Protein AF-A0A957M5L5-F1 (afdb_monomer)

pLDDT: mean 83.64, std 9.12, range [61.06, 97.56]

Mean predicted aligned error: 9.82 Å

Radius of gyration: 23.66 Å; Cα contacts (8 Å, |Δi|>4): 66; chains: 1; bounding box: 57×25×47 Å

Foldseek 3Di:
DQDDPVVVVVVDDDRGGRDDPPVPDADAPDPPDPRGCVVVVVVVVVVVVVCPLPVDPLNVLLVVLLVPVVVSVVVVHPNVVSVVVND

Secondary structure (DSSP, 8-state):
--S-HHHHHTT-----PPPPPGGGSPPBSSTTSS-BTHHHHHHHHHHHHHHHHHHSHHHHHHHHHHH-HHHHHHTT--HHHHHHHH-

Sequence (87 aa):
PMLDPDQIAAGTNIAQSEALPRSVWLLRLAPPTLLHAGVILALVLAVLVYILLWRTTIGYRIRTVGLNPSAARYAGMPVPFYIALSL

Structure (mmCIF, N/CA/C/O backbone):
data_AF-A0A957M5L5-F1
#
_entry.id   AF-A0A957M5L5-F1
#
loop_
_atom_site.group_PDB
_atom_site.id
_atom_site.type_symbol
_atom_site.label_atom_id
_atom_site.label_alt_id
_atom_site.label_comp_id
_atom_site.label_asym_id
_atom_site.label_entity_id
_atom_site.label_seq_id
_atom_site.pdbx_PDB_ins_code
_atom_site.Cartn_x
_atom_site.Cartn_y
_atom_site.Cartn_z
_atom_site.occupancy
_atom_site.B_iso_or_equiv
_atom_site.auth_seq_id
_atom_site.auth_comp_id
_atom_site.auth_asym_id
_atom_site.auth_atom_id
_atom_site.pdbx_PDB_model_num
ATOM 1 N N . PRO A 1 1 ? 26.704 -17.743 -20.659 1.00 61.06 1 PRO A N 1
ATOM 2 C CA . PRO A 1 1 ? 28.031 -17.287 -20.170 1.00 61.06 1 PRO A CA 1
ATOM 3 C C . PRO A 1 1 ? 27.827 -16.267 -19.050 1.00 61.06 1 PRO A C 1
ATOM 5 O O . PRO A 1 1 ? 27.007 -15.377 -19.228 1.00 61.06 1 PRO A O 1
ATOM 8 N N . MET A 1 2 ? 28.488 -16.431 -17.900 1.00 64.00 2 MET A N 1
ATOM 9 C CA . MET A 1 2 ? 28.285 -15.530 -16.751 1.00 64.00 2 MET A CA 1
ATOM 10 C C . MET A 1 2 ? 28.901 -14.142 -16.970 1.00 64.00 2 MET A C 1
ATOM 12 O O . MET A 1 2 ? 28.376 -13.159 -16.462 1.00 64.00 2 MET A O 1
ATOM 16 N N . LEU A 1 3 ? 29.986 -14.060 -17.747 1.00 63.72 3 LEU A N 1
ATOM 17 C CA . LEU A 1 3 ? 30.544 -12.790 -18.197 1.00 63.72 3 LEU A CA 1
ATOM 18 C C . LEU A 1 3 ? 29.861 -12.338 -19.488 1.00 63.72 3 LEU A C 1
ATOM 20 O O . LEU A 1 3 ? 29.742 -13.112 -20.442 1.00 63.72 3 LEU A O 1
ATOM 24 N N . ASP A 1 4 ? 29.447 -11.074 -19.499 1.00 72.62 4 ASP A N 1
ATOM 25 C CA . ASP A 1 4 ? 28.910 -10.409 -20.681 1.00 72.62 4 ASP A CA 1
ATOM 26 C C . ASP A 1 4 ? 30.027 -10.282 -21.738 1.00 72.62 4 ASP A C 1
ATOM 28 O O . ASP A 1 4 ? 31.109 -9.790 -21.394 1.00 72.62 4 ASP A O 1
ATOM 32 N N . PRO A 1 5 ? 29.829 -10.704 -23.004 1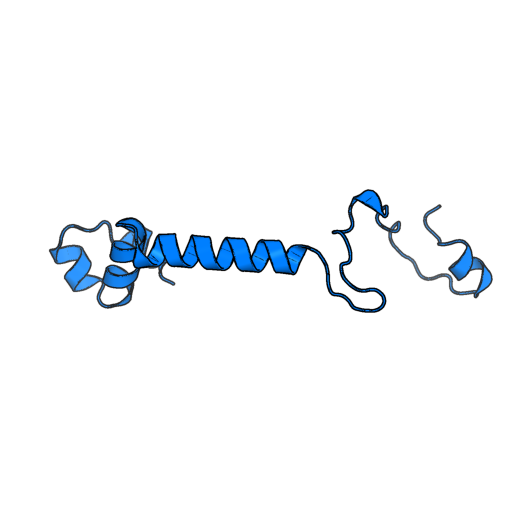.00 72.62 5 PRO A N 1
ATOM 33 C CA . PRO A 1 5 ? 30.880 -10.682 -24.030 1.00 72.62 5 PRO A CA 1
ATOM 34 C C . PRO A 1 5 ? 31.507 -9.294 -24.221 1.00 72.62 5 PRO A C 1
ATOM 36 O O . PRO A 1 5 ? 32.718 -9.176 -24.415 1.00 72.62 5 PRO A O 1
ATOM 39 N N . ASP A 1 6 ? 30.691 -8.250 -24.081 1.00 73.06 6 ASP A N 1
ATOM 40 C CA . ASP A 1 6 ? 31.101 -6.851 -24.203 1.00 73.06 6 ASP A CA 1
ATOM 41 C C . ASP A 1 6 ? 32.003 -6.403 -23.035 1.00 73.06 6 ASP A C 1
ATOM 43 O O . ASP A 1 6 ? 32.907 -5.588 -23.216 1.00 73.06 6 ASP A O 1
ATOM 47 N N . GLN A 1 7 ? 31.818 -6.971 -21.836 1.00 67.75 7 GLN A N 1
ATOM 48 C CA . GLN A 1 7 ? 32.644 -6.666 -20.659 1.00 67.75 7 GLN A CA 1
ATOM 49 C C . GLN A 1 7 ? 33.986 -7.409 -20.668 1.00 67.75 7 GLN A C 1
ATOM 51 O O . GLN A 1 7 ? 34.999 -6.858 -20.227 1.00 67.75 7 GLN A O 1
ATOM 56 N N . ILE A 1 8 ? 34.017 -8.624 -21.231 1.00 69.31 8 ILE A N 1
ATOM 57 C CA . ILE A 1 8 ? 35.261 -9.377 -21.470 1.00 69.31 8 ILE A CA 1
ATOM 58 C C . ILE A 1 8 ? 36.146 -8.606 -22.459 1.00 69.31 8 ILE A C 1
ATOM 60 O O . ILE A 1 8 ? 37.348 -8.466 -22.230 1.00 69.31 8 ILE A O 1
ATOM 64 N N . ALA A 1 9 ? 35.548 -8.042 -23.517 1.00 70.81 9 ALA A N 1
ATOM 65 C CA . ALA A 1 9 ? 36.242 -7.190 -24.484 1.00 70.81 9 ALA A CA 1
ATOM 66 C C . ALA A 1 9 ? 36.782 -5.884 -23.862 1.00 70.81 9 ALA A C 1
ATOM 68 O O . ALA A 1 9 ? 37.816 -5.379 -24.295 1.00 70.81 9 ALA A O 1
ATOM 69 N N . ALA A 1 10 ? 36.126 -5.369 -22.816 1.00 74.50 10 ALA A N 1
ATOM 70 C CA . ALA A 1 10 ? 36.553 -4.193 -22.053 1.00 74.50 10 ALA A CA 1
ATOM 71 C C . ALA A 1 10 ? 37.587 -4.499 -20.941 1.00 74.50 10 ALA A C 1
ATOM 73 O O . ALA A 1 10 ? 37.955 -3.601 -20.182 1.00 74.50 10 ALA A O 1
ATOM 74 N N . GLY A 1 11 ? 38.053 -5.749 -20.807 1.00 71.94 11 GLY A N 1
ATOM 75 C CA . GLY A 1 11 ? 39.111 -6.145 -19.864 1.00 71.94 11 GLY A CA 1
ATOM 76 C C . GLY A 1 11 ? 38.700 -6.171 -18.386 1.00 71.94 11 GLY A C 1
ATOM 77 O O . GLY A 1 11 ? 39.555 -6.330 -17.512 1.00 71.94 11 GLY A O 1
ATOM 78 N N . THR A 1 12 ? 37.408 -6.032 -18.084 1.00 71.31 12 THR A N 1
ATOM 79 C CA . THR A 1 12 ? 36.895 -5.986 -16.708 1.00 71.31 12 THR A CA 1
ATOM 80 C C . THR A 1 12 ? 36.421 -7.377 -16.288 1.00 71.31 12 THR A C 1
ATOM 82 O O . THR A 1 12 ? 35.426 -7.880 -16.793 1.00 71.31 12 THR A O 1
ATOM 85 N N . ASN A 1 13 ? 37.137 -8.011 -15.354 1.00 68.44 13 ASN A N 1
ATOM 86 C CA . ASN A 1 13 ? 36.836 -9.361 -14.855 1.00 68.44 13 ASN A CA 1
ATOM 87 C C . ASN A 1 13 ? 36.351 -9.319 -13.398 1.00 68.44 13 ASN A C 1
ATOM 89 O O . ASN A 1 13 ? 36.976 -9.886 -12.502 1.00 68.44 13 ASN A O 1
ATOM 93 N N . ILE A 1 14 ? 35.252 -8.606 -13.151 1.00 75.44 14 ILE A N 1
ATOM 94 C CA . ILE A 1 14 ? 34.583 -8.616 -11.844 1.00 75.44 14 ILE A CA 1
ATOM 95 C C . ILE A 1 14 ? 33.611 -9.798 -11.767 1.00 75.44 14 ILE A C 1
ATOM 97 O O . ILE A 1 14 ? 32.965 -10.150 -12.752 1.00 75.44 14 ILE A O 1
ATOM 101 N N . ALA A 1 15 ? 33.502 -10.428 -10.596 1.00 75.75 15 ALA A N 1
ATOM 102 C CA . ALA A 1 15 ? 32.520 -11.484 -10.376 1.00 75.75 15 ALA A CA 1
ATOM 103 C C . ALA A 1 15 ? 31.104 -10.882 -10.436 1.00 75.75 15 ALA A C 1
ATOM 105 O O . ALA A 1 15 ? 30.717 -10.119 -9.552 1.00 75.75 15 ALA A O 1
ATOM 106 N N . GLN A 1 16 ? 30.339 -11.213 -11.479 1.00 74.25 16 GLN A N 1
ATOM 107 C CA . GLN A 1 16 ? 28.965 -10.751 -11.680 1.00 74.25 16 GLN A CA 1
ATOM 108 C C . GLN A 1 16 ? 28.018 -11.954 -11.777 1.00 74.25 16 GLN A C 1
ATOM 110 O O . GLN A 1 16 ? 28.387 -13.007 -12.299 1.00 74.25 16 GLN A O 1
ATOM 115 N N . SER A 1 17 ? 26.7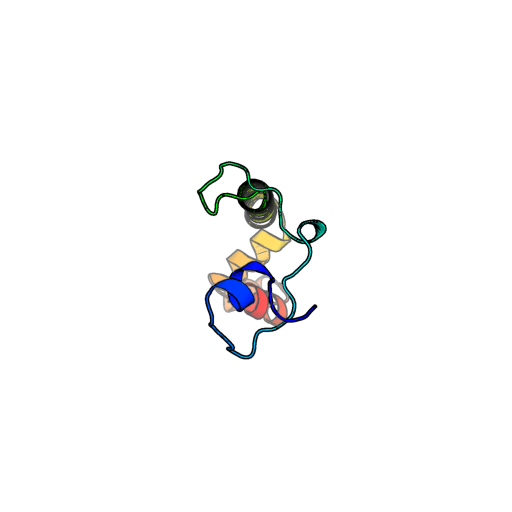91 -11.807 -11.271 1.00 76.00 17 SER A N 1
ATOM 116 C CA . SER A 1 17 ? 25.730 -12.782 -11.527 1.00 76.00 17 SER A CA 1
ATOM 117 C C . SER A 1 17 ? 25.279 -12.719 -12.987 1.00 76.00 17 SER A C 1
ATOM 119 O O . SER A 1 17 ? 25.377 -11.671 -13.630 1.00 76.00 17 SER A O 1
ATOM 121 N N . GLU A 1 18 ? 24.713 -13.818 -13.483 1.00 77.06 18 GLU A N 1
ATOM 122 C CA . GLU A 1 18 ? 24.118 -13.869 -14.819 1.00 77.06 18 GLU A CA 1
ATOM 123 C C . GLU A 1 18 ? 23.080 -12.751 -15.002 1.00 77.06 18 GLU A C 1
ATOM 125 O O . GLU A 1 18 ? 22.242 -12.502 -14.127 1.00 77.06 18 GLU A O 1
ATOM 130 N N . ALA A 1 19 ? 23.159 -12.047 -16.133 1.00 75.94 19 ALA A N 1
ATOM 131 C CA . ALA A 1 19 ? 22.201 -11.006 -16.461 1.00 75.94 19 ALA A CA 1
ATOM 132 C C . ALA A 1 19 ? 20.804 -11.617 -16.626 1.00 75.94 19 ALA A C 1
ATOM 134 O O . ALA A 1 19 ? 20.609 -12.585 -17.360 1.00 75.94 19 ALA A O 1
ATOM 135 N N . LEU A 1 20 ? 19.813 -11.020 -15.962 1.00 81.06 20 LEU A N 1
ATOM 136 C CA . LEU A 1 20 ? 18.430 -11.462 -16.081 1.00 81.06 20 LEU A CA 1
ATOM 137 C C . LEU A 1 20 ? 17.950 -11.338 -17.537 1.00 81.06 20 LEU A C 1
ATOM 139 O O . LEU A 1 20 ? 18.138 -10.277 -18.149 1.00 81.06 20 LEU A O 1
ATOM 143 N N . PRO A 1 21 ? 17.288 -12.372 -18.090 1.00 82.25 21 PRO A N 1
ATOM 144 C CA . PRO A 1 21 ? 16.852 -12.364 -19.479 1.00 82.25 21 PRO A CA 1
ATOM 145 C C . PRO A 1 21 ? 15.879 -11.211 -19.726 1.00 82.25 21 PRO A C 1
ATOM 147 O O . PRO A 1 21 ? 15.035 -10.910 -18.889 1.00 82.25 21 PRO A O 1
ATOM 150 N N . ARG A 1 22 ? 15.938 -10.574 -20.903 1.00 79.62 22 ARG A N 1
ATOM 151 C CA . ARG A 1 22 ? 15.088 -9.407 -21.231 1.00 79.62 22 ARG A CA 1
ATOM 152 C C . ARG A 1 22 ? 13.580 -9.658 -21.071 1.00 79.62 22 ARG A C 1
ATOM 154 O O . ARG A 1 22 ? 12.833 -8.703 -20.908 1.00 79.62 22 ARG A O 1
ATOM 161 N N . SER A 1 23 ? 13.147 -10.918 -21.073 1.00 80.00 23 SER A N 1
ATOM 162 C CA . SER A 1 23 ? 11.761 -11.335 -20.842 1.00 80.00 23 SER A CA 1
ATOM 163 C C . SER A 1 23 ? 11.249 -11.098 -19.418 1.00 80.00 23 SER A C 1
ATOM 165 O O . SER A 1 23 ? 10.044 -10.943 -19.251 1.00 80.00 23 SER A O 1
ATOM 167 N N . VAL A 1 24 ? 12.118 -11.061 -18.399 1.00 82.81 24 VAL A N 1
ATOM 168 C CA . VAL A 1 24 ? 11.692 -10.788 -17.010 1.00 82.81 24 VAL A CA 1
ATOM 169 C C . VAL A 1 24 ? 11.668 -9.299 -16.671 1.00 82.81 24 VAL A C 1
ATOM 171 O O . VAL A 1 24 ? 11.200 -8.909 -15.603 1.00 82.81 24 VAL A O 1
ATOM 174 N N . TRP A 1 25 ? 12.154 -8.446 -17.573 1.00 79.69 25 TRP A N 1
ATOM 175 C CA . TRP A 1 25 ? 12.114 -7.004 -17.379 1.00 79.69 25 TRP A CA 1
ATOM 176 C C . TRP A 1 25 ? 10.721 -6.483 -17.724 1.00 79.69 25 TRP A C 1
ATOM 178 O O . TRP A 1 25 ? 10.158 -6.805 -18.769 1.00 79.69 25 TRP A O 1
ATOM 188 N N . LEU A 1 26 ? 10.172 -5.629 -16.859 1.00 81.75 26 LEU A N 1
ATOM 189 C CA . LEU A 1 26 ? 8.927 -4.927 -17.160 1.00 81.75 26 LEU A CA 1
ATOM 190 C C . LEU A 1 26 ? 9.095 -4.061 -18.416 1.00 81.75 26 LEU A C 1
ATOM 192 O O . LEU A 1 26 ? 10.155 -3.472 -18.643 1.00 81.75 26 LEU A O 1
ATOM 196 N N . LEU A 1 27 ? 8.022 -3.952 -19.206 1.00 82.19 27 LEU A N 1
ATOM 197 C CA . LEU A 1 27 ? 8.018 -3.179 -20.447 1.00 82.19 27 LEU A CA 1
ATOM 198 C C . LEU A 1 27 ? 8.445 -1.731 -20.173 1.00 82.19 27 LEU A C 1
ATOM 200 O O . LEU A 1 27 ? 7.788 -1.022 -19.409 1.00 82.19 27 LEU A O 1
ATOM 204 N N . ARG A 1 28 ? 9.541 -1.291 -20.795 1.00 81.50 28 ARG A N 1
ATOM 205 C CA . ARG A 1 28 ? 9.994 0.103 -20.726 1.00 81.50 28 ARG A CA 1
ATOM 206 C C . ARG A 1 28 ? 9.104 0.967 -21.610 1.00 81.50 28 ARG A C 1
ATOM 208 O O . ARG A 1 28 ? 8.920 0.668 -22.784 1.00 81.50 28 ARG A O 1
ATOM 215 N N . LEU A 1 29 ? 8.563 2.029 -21.027 1.00 78.88 29 LEU A N 1
ATOM 216 C CA . LEU A 1 29 ? 7.631 2.946 -21.681 1.00 78.88 29 LEU A CA 1
ATOM 217 C C . LEU A 1 29 ? 8.363 4.049 -22.460 1.00 78.88 29 LEU A C 1
ATOM 219 O O . LEU A 1 29 ? 7.860 4.498 -23.483 1.00 78.88 29 LEU A O 1
ATOM 223 N N . ALA A 1 30 ? 9.545 4.478 -21.997 1.00 77.50 30 ALA A N 1
ATOM 224 C CA . ALA A 1 30 ? 10.320 5.541 -22.641 1.00 77.50 30 ALA A CA 1
ATOM 225 C C . ALA A 1 30 ? 11.844 5.324 -22.499 1.00 77.50 30 ALA A C 1
ATOM 227 O O . ALA A 1 30 ? 12.432 5.766 -21.511 1.00 77.50 30 ALA A O 1
ATOM 228 N N . PRO A 1 31 ? 12.524 4.661 -23.450 1.00 77.69 31 PRO A N 1
ATOM 229 C CA . PRO A 1 31 ? 13.993 4.607 -23.485 1.00 77.69 31 PRO A CA 1
ATOM 230 C C . PRO A 1 31 ? 14.579 6.012 -23.749 1.00 77.69 31 PRO A C 1
ATOM 232 O O . PRO A 1 31 ? 14.032 6.705 -24.605 1.00 77.69 31 PRO A O 1
ATOM 235 N N . PRO A 1 32 ? 15.650 6.478 -23.065 1.00 78.69 32 PRO A N 1
ATOM 236 C CA . PRO A 1 32 ? 16.577 5.787 -22.151 1.00 78.69 32 PRO A CA 1
ATOM 237 C C . PRO A 1 32 ? 16.175 5.824 -20.664 1.00 78.69 32 PRO A C 1
ATOM 239 O O . PRO A 1 32 ? 16.957 5.430 -19.798 1.00 78.69 32 PRO A O 1
ATOM 242 N N . THR A 1 33 ? 14.982 6.318 -20.334 1.00 82.81 33 THR A N 1
ATOM 243 C CA . THR A 1 33 ? 14.562 6.476 -18.938 1.00 82.81 33 THR A CA 1
ATOM 244 C C . THR A 1 33 ? 14.286 5.129 -18.263 1.00 82.81 33 THR A C 1
ATOM 246 O O . THR A 1 33 ? 14.088 4.087 -18.901 1.00 82.81 33 THR A O 1
ATOM 249 N N . LEU A 1 34 ? 14.244 5.157 -16.932 1.00 82.31 34 LEU A N 1
ATOM 250 C CA . LEU A 1 34 ? 13.808 4.029 -16.109 1.00 82.31 34 LEU A CA 1
ATOM 251 C C . LEU A 1 34 ? 12.274 3.898 -16.061 1.00 82.31 34 LEU A C 1
ATOM 253 O O . LEU A 1 34 ? 11.762 3.106 -15.280 1.00 82.31 34 LEU A O 1
ATOM 257 N N . LEU A 1 35 ? 11.523 4.649 -16.877 1.00 85.75 35 LEU A N 1
ATOM 258 C CA . LEU A 1 35 ? 10.067 4.562 -16.916 1.00 85.75 35 LEU A CA 1
ATOM 259 C C . LEU A 1 35 ? 9.639 3.210 -17.505 1.00 85.75 35 LEU A C 1
ATOM 261 O O . LEU A 1 35 ? 9.870 2.921 -18.682 1.00 85.75 35 LEU A O 1
ATOM 265 N N . HIS A 1 36 ? 8.979 2.393 -16.692 1.00 90.75 36 HIS A N 1
ATOM 266 C CA . HIS A 1 36 ? 8.435 1.097 -17.089 1.00 90.75 36 HIS A CA 1
ATOM 267 C C . HIS A 1 36 ? 6.945 0.994 -16.749 1.00 90.75 36 HIS A C 1
ATOM 269 O O . HIS A 1 36 ? 6.405 1.788 -15.977 1.00 90.75 36 HIS A O 1
ATOM 275 N N . ALA A 1 37 ? 6.276 -0.024 -17.289 1.00 89.50 37 ALA A N 1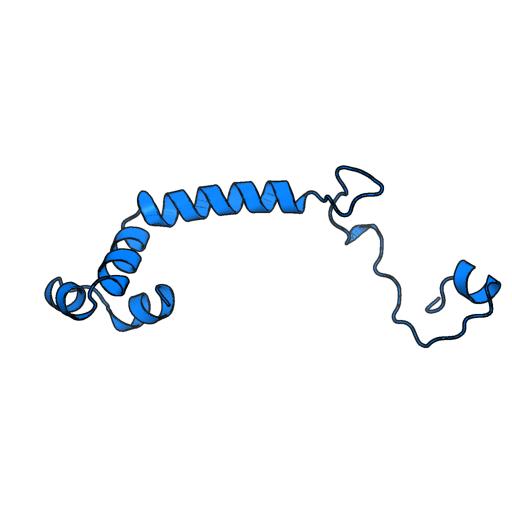
ATOM 276 C CA . ALA A 1 37 ? 4.846 -0.294 -17.114 1.00 89.50 37 ALA A CA 1
ATOM 277 C C . ALA A 1 37 ? 4.392 -0.445 -15.646 1.00 89.50 37 ALA A C 1
ATOM 279 O O . ALA A 1 37 ? 3.197 -0.423 -15.360 1.00 89.50 37 ALA A O 1
ATOM 280 N N . GLY A 1 38 ? 5.336 -0.528 -14.703 1.00 90.56 38 GLY A N 1
ATOM 281 C CA . GLY A 1 38 ? 5.049 -0.496 -13.271 1.00 90.56 3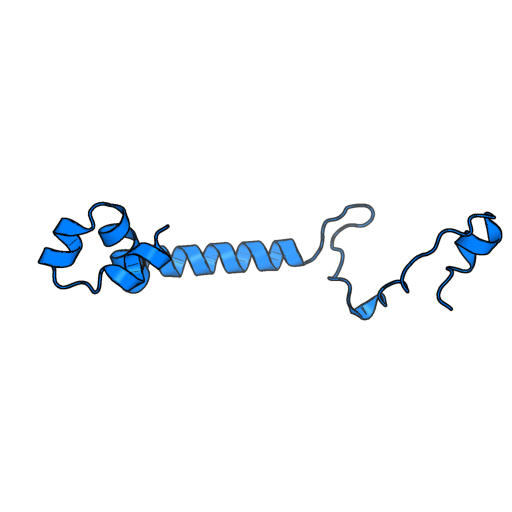8 GLY A CA 1
ATOM 282 C C . GLY A 1 38 ? 4.392 0.809 -12.825 1.00 90.56 38 GLY A C 1
ATOM 283 O O . GLY A 1 38 ? 3.626 0.782 -11.872 1.00 90.56 38 GLY A O 1
ATOM 284 N N . VAL A 1 39 ? 4.593 1.922 -13.542 1.00 92.06 39 VAL A N 1
ATOM 285 C CA . VAL A 1 39 ? 3.886 3.184 -13.258 1.00 92.06 39 VAL A CA 1
ATOM 286 C C . VAL A 1 39 ? 2.381 3.036 -13.469 1.00 92.06 39 VAL A C 1
ATOM 288 O O . VAL A 1 39 ? 1.592 3.465 -12.633 1.00 92.06 39 VAL A O 1
ATOM 291 N N . ILE A 1 40 ? 1.972 2.378 -14.554 1.00 92.00 40 ILE A N 1
ATOM 292 C CA . ILE A 1 40 ? 0.553 2.138 -14.843 1.00 92.00 40 ILE A CA 1
ATOM 293 C C . ILE A 1 40 ? -0.040 1.224 -13.768 1.00 92.00 40 ILE A C 1
ATOM 295 O O . ILE A 1 40 ? -1.100 1.522 -13.219 1.00 92.00 40 ILE A O 1
ATOM 299 N N . LEU A 1 41 ? 0.674 0.151 -13.410 1.00 93.25 41 LEU A N 1
ATOM 300 C CA . LEU A 1 41 ? 0.259 -0.748 -12.334 1.00 93.25 41 LEU A CA 1
ATOM 301 C C . LEU A 1 41 ? 0.131 -0.014 -10.989 1.00 93.25 41 LEU A C 1
ATOM 303 O O . LEU A 1 41 ? -0.849 -0.215 -10.276 1.00 93.25 41 LEU A O 1
ATOM 307 N N . ALA A 1 42 ? 1.080 0.865 -10.659 1.00 94.19 42 ALA A N 1
ATOM 308 C CA . ALA A 1 42 ? 1.056 1.654 -9.432 1.00 94.19 42 ALA A CA 1
ATOM 309 C C . ALA A 1 42 ? -0.160 2.587 -9.375 1.00 94.19 42 ALA A C 1
ATOM 311 O O . ALA A 1 42 ? -0.813 2.667 -8.337 1.00 94.19 42 ALA A O 1
ATOM 312 N N . LEU A 1 43 ? -0.515 3.241 -10.486 1.00 96.44 43 LEU A N 1
ATOM 313 C CA . LEU A 1 43 ? -1.714 4.082 -10.564 1.00 96.44 43 LEU A CA 1
ATOM 314 C C . LEU A 1 43 ? -2.995 3.270 -10.349 1.00 96.44 43 LEU A C 1
ATOM 316 O O . LEU A 1 43 ? -3.862 3.683 -9.578 1.00 96.44 43 LEU A O 1
ATOM 320 N N . VAL A 1 44 ? -3.102 2.098 -10.979 1.00 97.12 44 VAL A N 1
ATOM 321 C CA . VAL A 1 44 ? -4.248 1.197 -10.783 1.00 97.12 44 VAL A CA 1
ATOM 322 C C . VAL A 1 44 ? -4.347 0.765 -9.319 1.00 97.12 44 VAL A C 1
ATOM 324 O O . VAL A 1 44 ? -5.417 0.872 -8.720 1.00 97.12 44 VAL A O 1
ATOM 327 N N . LEU A 1 45 ? -3.236 0.337 -8.712 1.00 97.25 45 LEU A N 1
ATOM 328 C CA . LEU A 1 45 ? -3.206 -0.048 -7.301 1.00 97.25 45 LEU A CA 1
ATOM 329 C C . LEU A 1 45 ? -3.556 1.120 -6.373 1.00 97.25 45 LEU A C 1
ATOM 331 O O . LEU A 1 45 ? -4.309 0.920 -5.425 1.00 97.25 45 LEU A O 1
ATOM 335 N N . ALA A 1 46 ? -3.087 2.335 -6.657 1.00 97.19 46 ALA A N 1
ATOM 336 C CA . ALA A 1 46 ? -3.430 3.518 -5.873 1.00 97.19 46 ALA A CA 1
ATOM 337 C C . ALA A 1 46 ? -4.945 3.787 -5.880 1.00 97.19 46 ALA A C 1
ATOM 339 O O . ALA A 1 46 ? -5.534 4.025 -4.824 1.00 97.19 46 ALA A O 1
ATOM 340 N N . VAL A 1 47 ? -5.597 3.679 -7.043 1.00 97.56 47 VAL A N 1
ATOM 341 C CA . VAL A 1 47 ? -7.059 3.817 -7.156 1.00 97.56 47 VAL A CA 1
ATOM 342 C C . VAL A 1 47 ? -7.780 2.695 -6.405 1.00 97.56 47 VAL A C 1
ATOM 344 O O . VAL A 1 47 ? -8.743 2.961 -5.685 1.00 97.56 47 VAL A O 1
ATOM 347 N N . LEU A 1 48 ? -7.311 1.451 -6.517 1.00 97.00 48 LEU A N 1
ATOM 348 C CA . LEU A 1 48 ? -7.899 0.319 -5.795 1.00 97.00 48 LEU A CA 1
A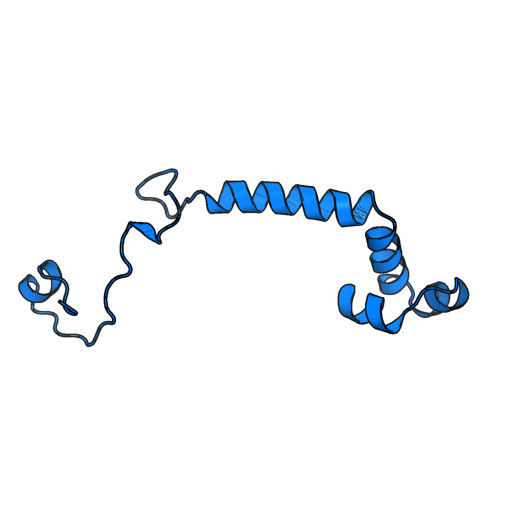TOM 349 C C . LEU A 1 48 ? -7.786 0.487 -4.277 1.00 97.00 48 LEU A C 1
ATOM 351 O O . LEU A 1 48 ? -8.772 0.288 -3.568 1.00 97.00 48 LEU A O 1
ATOM 355 N N . VAL A 1 49 ? -6.623 0.910 -3.780 1.00 95.75 49 VAL A N 1
ATOM 356 C CA . VAL A 1 49 ? -6.397 1.199 -2.357 1.00 95.75 49 VAL A CA 1
ATOM 357 C C . VAL A 1 49 ? -7.278 2.357 -1.891 1.00 95.75 49 VAL A C 1
ATOM 359 O O . VAL A 1 49 ? -7.887 2.266 -0.825 1.00 95.75 49 VAL A O 1
ATOM 362 N N . TYR A 1 50 ? -7.427 3.408 -2.699 1.00 95.69 50 TYR A N 1
ATOM 363 C CA . TYR A 1 50 ? -8.349 4.504 -2.406 1.00 95.69 50 TYR A CA 1
ATOM 364 C C . TYR A 1 50 ? -9.798 4.011 -2.278 1.00 95.69 50 TYR A C 1
ATOM 366 O O . TYR A 1 50 ? -10.480 4.308 -1.294 1.00 95.69 50 TYR A O 1
ATOM 374 N N . ILE A 1 51 ? -10.278 3.210 -3.229 1.00 96.38 51 ILE A N 1
ATOM 375 C CA . ILE A 1 51 ? -11.628 2.639 -3.161 1.00 96.38 51 ILE A CA 1
ATOM 376 C C . ILE A 1 51 ? -11.759 1.750 -1.919 1.00 96.38 51 ILE A C 1
ATOM 378 O O . ILE A 1 51 ? -12.735 1.873 -1.180 1.00 96.38 51 ILE A O 1
ATOM 382 N N . LEU A 1 52 ? -10.770 0.906 -1.634 1.00 94.88 52 LEU A N 1
ATOM 383 C CA . LEU A 1 52 ? -10.778 0.037 -0.463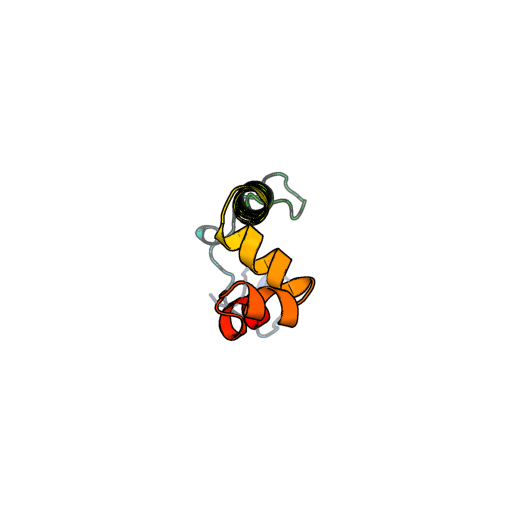 1.00 94.88 52 LEU A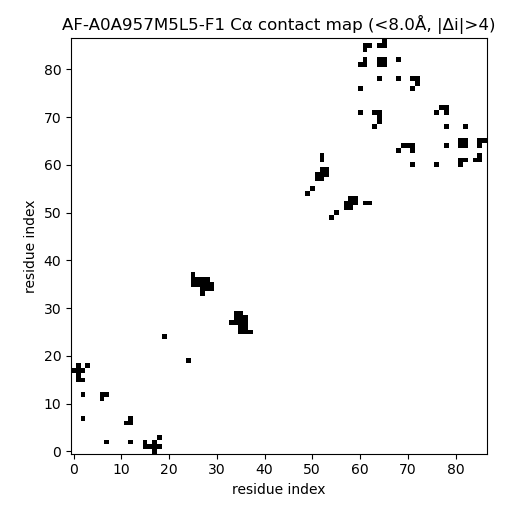 CA 1
ATOM 384 C C . LEU A 1 52 ? -10.861 0.843 0.843 1.00 94.88 52 LEU A C 1
ATOM 386 O O . LEU A 1 52 ? -11.686 0.536 1.701 1.00 94.88 52 LEU A O 1
ATOM 390 N N . LEU A 1 53 ? -10.086 1.914 0.986 1.00 93.31 53 LEU A N 1
ATOM 391 C CA . LEU A 1 53 ? -10.047 2.717 2.212 1.00 93.31 53 LEU A CA 1
ATOM 392 C C . LEU A 1 53 ? -11.276 3.636 2.395 1.00 93.31 53 LEU A C 1
ATOM 394 O O . LEU A 1 53 ? -11.750 3.819 3.526 1.00 93.31 53 LEU A O 1
ATOM 398 N N . TRP A 1 54 ? -11.824 4.195 1.309 1.00 94.56 54 TRP A N 1
ATOM 399 C CA . TRP A 1 54 ? -12.907 5.192 1.376 1.00 94.56 54 TRP A CA 1
ATOM 400 C C . TRP A 1 54 ? -14.297 4.674 1.005 1.00 94.56 54 TRP A C 1
ATOM 402 O O . TRP A 1 54 ? -15.284 5.274 1.428 1.00 94.56 54 TRP A O 1
ATOM 412 N N . ARG A 1 55 ? -14.407 3.579 0.250 1.00 95.31 55 ARG A N 1
ATOM 413 C CA . ARG A 1 55 ? -15.691 3.051 -0.249 1.00 95.31 55 ARG A CA 1
ATOM 414 C C . ARG A 1 55 ? -16.074 1.700 0.350 1.00 95.31 55 ARG A C 1
ATOM 416 O O . ARG A 1 55 ? -17.144 1.198 0.021 1.00 95.31 55 ARG A O 1
ATOM 423 N N . THR A 1 56 ? -15.253 1.121 1.230 1.00 93.94 56 THR A N 1
ATOM 424 C CA . THR A 1 56 ? -15.560 -0.163 1.883 1.00 93.94 56 THR A CA 1
ATOM 425 C C . THR A 1 56 ? -15.612 -0.061 3.408 1.00 93.94 56 THR A C 1
ATOM 427 O O . THR A 1 56 ? -15.047 0.846 4.026 1.00 93.94 56 THR A O 1
ATOM 430 N N . THR A 1 57 ? -16.281 -1.033 4.031 1.00 90.94 57 THR A N 1
ATOM 431 C CA . THR A 1 57 ? -16.392 -1.158 5.492 1.00 90.94 57 THR A CA 1
ATOM 432 C C . THR A 1 57 ? -15.060 -1.518 6.152 1.00 90.94 57 THR A C 1
ATOM 434 O O . THR A 1 57 ? -14.815 -1.099 7.281 1.00 90.94 57 THR A O 1
ATOM 437 N N . ILE A 1 58 ? -14.181 -2.247 5.455 1.00 89.38 58 ILE A N 1
ATOM 438 C CA . ILE A 1 58 ? -12.829 -2.580 5.930 1.00 89.38 58 ILE A CA 1
ATOM 439 C C . ILE A 1 58 ? -12.027 -1.289 6.106 1.00 89.38 58 ILE A C 1
ATOM 441 O O . ILE A 1 58 ? -11.496 -1.033 7.184 1.00 89.38 58 ILE A O 1
ATOM 445 N N . GLY A 1 59 ? -12.027 -0.428 5.085 1.00 90.50 59 GLY A N 1
ATOM 446 C CA . GLY A 1 59 ? -11.375 0.879 5.129 1.00 90.50 59 GLY A CA 1
ATOM 447 C C . GLY A 1 59 ? -11.898 1.800 6.230 1.00 90.50 59 GLY A C 1
ATOM 448 O O . GLY A 1 59 ? -11.119 2.492 6.887 1.00 90.50 59 GLY A O 1
ATOM 449 N N . TYR A 1 60 ? -13.212 1.781 6.477 1.00 91.06 60 TYR A N 1
ATOM 450 C CA . TYR A 1 60 ? -13.809 2.489 7.612 1.00 91.06 60 TYR A CA 1
ATOM 451 C C . TYR A 1 60 ? -13.251 1.979 8.948 1.00 91.06 60 TYR A C 1
ATOM 453 O O . TYR A 1 60 ? -12.776 2.780 9.747 1.00 91.06 60 TYR A O 1
ATOM 461 N N . ARG A 1 61 ? -13.222 0.656 9.163 1.00 90.12 61 ARG A N 1
ATOM 462 C CA . ARG A 1 61 ? -12.705 0.048 10.403 1.00 90.12 61 ARG A CA 1
ATOM 463 C C . ARG A 1 61 ? -11.227 0.366 10.637 1.00 90.12 61 ARG A C 1
ATOM 465 O O . ARG A 1 61 ? -10.880 0.723 11.758 1.00 90.12 61 ARG A O 1
ATOM 472 N N . ILE A 1 62 ? -10.389 0.302 9.595 1.00 90.88 62 ILE A N 1
ATOM 473 C CA . ILE A 1 62 ? -8.965 0.690 9.664 1.00 90.88 62 ILE A CA 1
ATOM 474 C C . ILE A 1 62 ? -8.837 2.137 10.157 1.00 90.88 62 ILE A C 1
ATOM 476 O O . ILE A 1 62 ? -8.129 2.401 11.126 1.00 90.88 62 ILE A O 1
ATOM 480 N N . ARG A 1 63 ? -9.573 3.073 9.541 1.00 91.00 63 ARG A N 1
ATOM 481 C CA . ARG A 1 63 ? -9.524 4.495 9.916 1.00 91.00 63 ARG A CA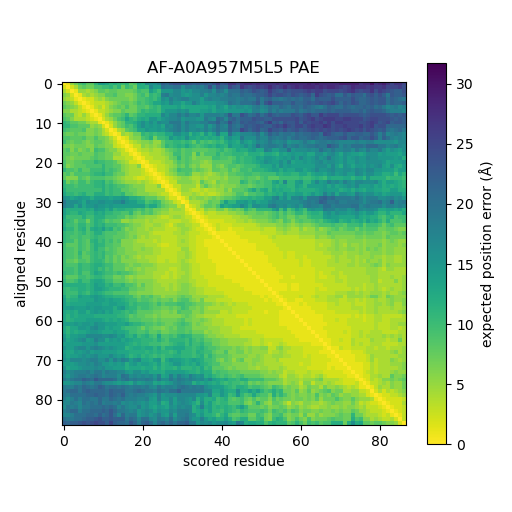 1
ATOM 482 C C . ARG A 1 63 ? -10.065 4.749 11.321 1.00 91.00 63 ARG A C 1
ATOM 484 O O . ARG A 1 63 ? -9.453 5.497 12.072 1.00 91.00 63 ARG A O 1
ATOM 491 N N . THR A 1 64 ? -11.182 4.135 11.706 1.00 90.50 64 THR A N 1
ATOM 492 C CA . THR A 1 64 ? -11.759 4.332 13.045 1.00 90.50 64 THR A CA 1
ATOM 493 C C . THR A 1 64 ? -10.847 3.794 14.144 1.00 90.50 64 THR A C 1
ATOM 495 O O . THR A 1 64 ? -10.678 4.455 15.168 1.00 90.50 64 THR A O 1
ATOM 498 N N . VAL A 1 65 ? -10.229 2.629 13.928 1.00 90.88 65 VAL A N 1
ATOM 499 C CA . VAL A 1 65 ? -9.271 2.049 14.879 1.00 90.88 65 VAL A CA 1
ATOM 500 C C . VAL A 1 65 ? -8.004 2.896 14.970 1.00 90.88 65 VAL A C 1
ATOM 502 O O . VAL A 1 65 ? -7.576 3.177 16.085 1.00 90.88 65 VAL A O 1
ATOM 505 N N . GLY A 1 66 ? -7.462 3.370 13.843 1.00 88.31 66 GLY A N 1
ATOM 506 C CA . GLY A 1 66 ? -6.300 4.265 13.834 1.00 88.31 66 GLY A CA 1
ATOM 507 C C . GLY A 1 66 ? -6.555 5.617 14.515 1.00 88.31 66 GLY A C 1
ATOM 508 O O . GLY A 1 66 ? -5.664 6.148 15.170 1.00 88.31 66 GLY A O 1
ATOM 509 N N . LEU A 1 67 ? -7.775 6.162 14.419 1.00 89.44 67 LEU A N 1
ATOM 510 C CA . LEU A 1 67 ? -8.147 7.427 15.069 1.00 89.44 67 LEU A CA 1
ATOM 511 C C . LEU A 1 67 ? -8.338 7.286 16.584 1.00 89.44 67 LEU A C 1
ATOM 513 O O . LEU A 1 67 ? -7.875 8.133 17.346 1.00 89.44 67 LEU A O 1
ATOM 517 N N . ASN A 1 68 ? -9.061 6.254 17.033 1.00 90.31 68 ASN A N 1
ATOM 518 C CA . ASN A 1 68 ? -9.246 5.981 18.457 1.00 90.31 68 ASN A CA 1
ATOM 519 C C . ASN A 1 68 ? -9.564 4.493 18.705 1.00 90.31 68 ASN A C 1
ATOM 521 O O . ASN A 1 68 ? -10.730 4.078 18.637 1.00 90.31 68 ASN A O 1
ATOM 525 N N . PRO A 1 69 ? -8.558 3.686 19.086 1.00 87.19 69 PRO A N 1
ATOM 526 C CA . PRO A 1 69 ? -8.747 2.261 19.344 1.00 87.19 69 PRO A CA 1
ATOM 527 C C . PRO A 1 69 ? -9.745 1.966 20.473 1.00 87.19 69 PRO A C 1
ATOM 529 O O . PRO A 1 69 ? -10.430 0.943 20.449 1.00 87.19 69 PRO A O 1
ATOM 532 N N . SER A 1 70 ? -9.847 2.841 21.479 1.00 88.31 70 SER A N 1
ATOM 533 C CA . SER A 1 70 ? -10.757 2.653 22.616 1.00 88.31 70 SER A CA 1
ATOM 534 C C . SER A 1 70 ? -12.216 2.880 22.225 1.00 88.31 70 SER A C 1
ATOM 536 O O . SER A 1 70 ? -13.069 2.072 22.592 1.00 88.31 70 SER A O 1
ATOM 538 N N . ALA A 1 71 ? -12.498 3.899 21.411 1.00 87.00 71 ALA A N 1
ATOM 539 C CA . ALA A 1 71 ? -13.833 4.112 20.850 1.00 87.00 71 ALA A CA 1
ATOM 540 C C . ALA A 1 71 ? -14.230 2.980 19.883 1.00 87.00 71 ALA A C 1
ATOM 542 O O . ALA A 1 71 ? -15.361 2.497 19.921 1.00 87.00 71 ALA A O 1
ATOM 543 N N . ALA A 1 72 ? -13.290 2.493 19.067 1.00 88.50 72 ALA A N 1
ATOM 544 C CA . ALA A 1 72 ? -13.536 1.369 18.165 1.00 88.50 72 ALA A CA 1
ATOM 545 C C . ALA A 1 72 ? -13.859 0.059 18.914 1.00 88.50 72 ALA A C 1
ATOM 547 O O . ALA A 1 72 ? -14.738 -0.690 18.481 1.00 88.50 72 ALA A O 1
ATOM 548 N N . ARG A 1 73 ? -13.203 -0.196 20.060 1.00 87.38 73 ARG A N 1
ATOM 549 C CA . ARG A 1 73 ? -13.545 -1.317 20.961 1.00 87.38 73 ARG A CA 1
ATOM 550 C C . ARG A 1 73 ? -14.956 -1.183 21.521 1.00 87.38 73 ARG A C 1
ATOM 552 O O . ARG A 1 73 ? -15.690 -2.165 21.525 1.00 87.38 73 ARG A O 1
ATOM 559 N N . TYR A 1 74 ? -15.342 0.019 21.951 1.00 89.31 74 TYR A N 1
ATOM 560 C CA . TYR A 1 74 ? -16.693 0.279 22.454 1.00 89.31 74 TYR A CA 1
ATOM 561 C C . TYR A 1 74 ? -17.769 0.030 21.381 1.00 89.31 74 TYR A C 1
ATOM 563 O O . TYR A 1 74 ? -18.826 -0.513 21.679 1.00 89.31 74 TYR A O 1
ATOM 571 N N . ALA A 1 75 ? -17.466 0.324 20.112 1.00 86.19 75 ALA A N 1
ATOM 572 C CA . ALA A 1 75 ? -18.326 0.028 18.963 1.00 86.19 75 ALA A CA 1
ATOM 573 C C . ALA A 1 75 ? -18.302 -1.452 18.501 1.00 86.19 75 ALA A C 1
ATOM 575 O O . ALA A 1 75 ? -18.851 -1.773 17.446 1.00 86.19 75 ALA A O 1
ATOM 576 N N . GLY A 1 76 ? -17.646 -2.358 19.240 1.00 84.31 76 GLY A N 1
ATOM 577 C CA . GLY A 1 76 ? -17.607 -3.794 18.935 1.00 84.31 76 GLY A CA 1
ATOM 578 C C . GLY A 1 76 ? -16.710 -4.185 17.752 1.00 84.31 76 GLY A C 1
ATOM 579 O O . GLY A 1 76 ? -16.897 -5.246 17.156 1.00 84.31 76 GLY A O 1
ATOM 580 N N . MET A 1 77 ? -15.745 -3.345 17.360 1.00 86.81 77 MET A N 1
ATOM 581 C CA . MET A 1 77 ? -14.812 -3.672 16.272 1.00 86.81 77 MET A CA 1
ATOM 582 C C . MET A 1 77 ? -13.659 -4.564 16.771 1.00 86.81 77 MET A C 1
ATOM 584 O O . MET A 1 77 ? -13.162 -4.347 17.878 1.00 86.81 77 MET A O 1
ATOM 588 N N . PRO A 1 78 ? -13.168 -5.537 15.972 1.00 80.12 78 PRO A N 1
ATOM 589 C CA 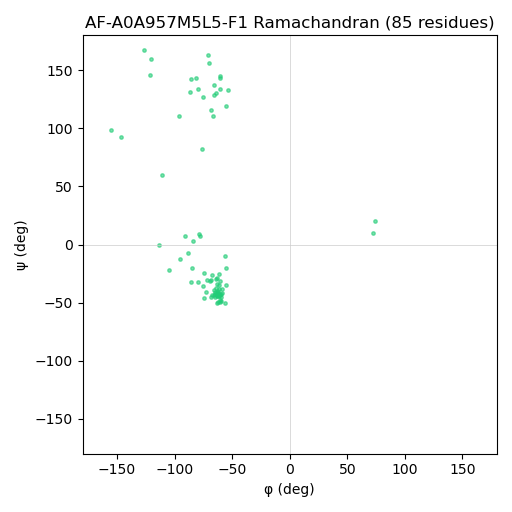. PRO A 1 78 ? -12.055 -6.402 16.370 1.00 80.12 78 PRO A CA 1
ATOM 590 C C . PRO A 1 78 ? -10.716 -5.653 16.261 1.00 80.12 78 PRO A C 1
ATOM 592 O O . PRO A 1 78 ? -9.983 -5.744 15.280 1.00 80.12 78 PRO A O 1
ATOM 595 N N . VAL A 1 79 ? -10.411 -4.875 17.292 1.00 78.12 79 VAL A N 1
ATOM 596 C CA . VAL A 1 79 ? -9.312 -3.902 17.318 1.00 78.12 79 VAL A CA 1
ATOM 597 C C . VAL A 1 79 ? -7.896 -4.481 17.128 1.00 78.12 79 VAL A C 1
ATOM 599 O O . VAL A 1 79 ? -7.142 -3.846 16.400 1.00 78.12 79 VAL A O 1
ATOM 602 N N . PRO A 1 80 ? -7.498 -5.656 17.662 1.00 76.69 80 PRO A N 1
ATOM 603 C CA . PRO A 1 80 ? -6.117 -6.143 17.519 1.00 76.69 80 PRO A CA 1
ATOM 604 C C . PRO A 1 80 ? -5.665 -6.316 16.062 1.00 76.69 80 PRO A C 1
ATOM 606 O O . PRO A 1 80 ? -4.562 -5.916 15.704 1.00 76.69 80 PRO A O 1
ATOM 609 N N . PHE A 1 81 ? -6.542 -6.853 15.209 1.00 79.81 81 PHE A N 1
ATOM 610 C CA . PHE A 1 81 ? -6.262 -7.041 13.784 1.00 79.81 81 PHE A CA 1
ATOM 611 C C . PHE A 1 81 ? -6.168 -5.702 13.045 1.00 79.81 81 PHE A C 1
ATOM 613 O O . PHE A 1 81 ? -5.245 -5.469 12.271 1.00 79.81 81 PHE A O 1
ATOM 620 N N . TYR A 1 82 ? -7.112 -4.797 13.312 1.00 81.44 82 TYR A N 1
ATOM 621 C CA . TYR A 1 82 ? -7.162 -3.503 12.638 1.00 81.44 82 TYR A CA 1
ATOM 622 C C . TYR A 1 82 ? -6.089 -2.523 13.126 1.00 81.44 82 TYR A C 1
ATOM 624 O O . TYR A 1 82 ? -5.700 -1.676 12.336 1.00 81.44 82 TYR A O 1
ATOM 632 N N . ILE A 1 83 ? -5.568 -2.661 14.354 1.00 79.44 83 ILE A N 1
ATOM 633 C CA . ILE A 1 83 ? -4.386 -1.912 14.819 1.00 79.44 83 ILE A CA 1
ATOM 634 C C . ILE A 1 83 ? -3.168 -2.283 13.971 1.00 79.44 83 ILE A C 1
ATOM 636 O O . ILE A 1 83 ? -2.502 -1.389 13.460 1.00 79.44 83 ILE A O 1
ATOM 640 N N . ALA A 1 84 ? -2.899 -3.582 13.792 1.00 77.12 84 ALA A N 1
ATOM 641 C CA . ALA A 1 84 ? -1.769 -4.052 12.988 1.00 77.12 84 ALA A CA 1
ATOM 642 C C . ALA A 1 84 ? -1.889 -3.648 11.510 1.00 77.12 84 ALA A C 1
ATOM 644 O O . ALA A 1 84 ? -0.882 -3.466 10.842 1.00 77.12 84 ALA A O 1
ATOM 645 N N . LEU A 1 85 ? -3.119 -3.503 11.008 1.00 77.19 85 LEU A N 1
ATOM 646 C CA . LEU A 1 85 ? -3.398 -3.083 9.635 1.00 77.19 85 LEU A CA 1
ATOM 647 C C . LEU A 1 85 ? -3.401 -1.554 9.446 1.00 77.19 85 LEU A C 1
ATOM 649 O O . LEU A 1 85 ? -3.312 -1.086 8.315 1.00 77.19 85 LEU A O 1
ATOM 653 N N . SER A 1 86 ? -3.570 -0.778 10.523 1.00 75.44 86 SER A N 1
ATOM 654 C CA . SER A 1 86 ? -3.594 0.693 10.487 1.00 75.44 86 SER A CA 1
ATOM 655 C C . SER A 1 86 ? -2.248 1.359 10.792 1.00 75.44 86 SER A C 1
ATOM 657 O O . SER A 1 86 ? -2.154 2.574 10.627 1.00 75.44 86 SER A O 1
ATOM 659 N N . LEU A 1 87 ? -1.272 0.591 11.294 1.00 68.00 87 LEU A N 1
ATOM 660 C CA . LEU A 1 87 ? 0.108 1.022 11.552 1.00 68.00 87 LEU A CA 1
ATOM 661 C C . LEU A 1 87 ? 0.923 1.000 10.253 1.00 68.00 87 LEU A C 1
ATOM 663 O O . LEU A 1 87 ? 1.690 1.964 10.042 1.00 68.00 87 LEU A O 1
#

Solvent-accessible surface area (backbone atoms only — not comparable to full-atom values): 5278 Å² total; per-residue (Å²): 122,57,68,54,71,72,42,59,76,68,72,57,85,72,95,57,75,64,77,79,59,79,84,78,52,70,58,68,76,42,87,93,53,91,46,33,52,61,58,60,52,49,50,53,49,52,52,51,51,48,44,44,44,74,74,35,72,67,22,46,48,27,52,44,27,61,74,37,52,69,62,30,44,74,73,71,45,74,45,76,65,28,47,71,73,47,109